Protein AF-A0AAV7L8Y5-F1 (afdb_monomer_lite)

Secondary structure (DSSP, 8-state):
-------------PPP---S-HHHHHHHHHHHHHHHHHHHHHHHHHHHHHHHHHHHHHHHHHHHHHHTSSS--HHHHHHHHHHHHHHHHHHHHHHHHHHHHHHHHHHS--TTTSHHHHHHHHHHHHHHHHHHHHHHHHHHHHHHHHHT--

Organism: Pleurodeles waltl (NCBI:txid8319)

InterPro domains:
  IPR019404 Mediator complex, subunit Med11 [PF10280] (40-141)
  IPR019404 Mediator complex, subunit Med11 [PTHR22890] (33-145)

Foldseek 3Di:
DYDDDDDDPPDPDDDPDDDPPVVLVVVLVVVVVVVVVVVVVLVVLVVVLVVLVVVLVVLVVVLVVQVPDPDHDPVSNVVSVVSNVVSVVVSVVSVVVSVVVCCCCVPPDPPCPPSVVSVVVVVVVVVVVVVVVVVVVVVVVVVVVVVPPD

Sequence (150 aa):
MPALYSSRRHQWGRPEYTSVSMHECLLVCSGVMATYNLANERLRVLEEIEKEIASILQSAGNVTLELSKEKPNERLMDRHASQFTSSVQKVESELSGQIRYLTQVATGQPHEGSSYSARKDCQMALNRVDYARVKLGELSRTCEQILEQP

pLDDT: mean 75.8, std 23.37, range [28.5, 98.12]

Radius of gyration: 33.22 Å; chains: 1; bounding box: 70×55×102 Å

Structure (mmCIF, N/CA/C/O backbone):
data_AF-A0AAV7L8Y5-F1
#
_entry.id   AF-A0AAV7L8Y5-F1
#
loop_
_atom_site.group_PDB
_atom_site.id
_atom_site.type_symbol
_atom_site.label_atom_id
_atom_site.label_alt_id
_atom_site.label_comp_id
_atom_site.label_asym_id
_atom_site.label_entity_id
_atom_site.label_seq_id
_atom_site.pdbx_PDB_ins_code
_atom_site.Cartn_x
_atom_site.Cartn_y
_atom_site.Cartn_z
_atom_site.occupancy
_atom_site.B_iso_or_equiv
_atom_site.auth_seq_id
_atom_site.auth_comp_id
_atom_site.auth_asym_id
_atom_site.auth_atom_id
_atom_site.pdbx_PDB_model_num
ATOM 1 N N . MET A 1 1 ? 46.980 44.213 -33.794 1.00 28.50 1 MET A N 1
ATOM 2 C CA . MET A 1 1 ? 46.250 44.601 -32.565 1.00 28.50 1 MET A CA 1
ATOM 3 C C . MET A 1 1 ? 45.054 45.452 -32.980 1.00 28.50 1 MET A C 1
ATOM 5 O O . MET A 1 1 ? 45.294 46.337 -33.788 1.00 28.50 1 MET A O 1
ATOM 9 N N . PRO A 1 2 ? 43.850 45.338 -32.393 1.00 45.34 2 PRO A N 1
ATOM 10 C CA . PRO A 1 2 ? 43.021 44.156 -32.100 1.00 45.34 2 PRO A CA 1
ATOM 11 C C . PRO A 1 2 ? 41.532 44.320 -32.559 1.00 45.34 2 PRO A C 1
ATOM 13 O O . PRO A 1 2 ? 41.130 45.404 -32.959 1.00 45.34 2 PRO A O 1
ATOM 16 N N . ALA A 1 3 ? 40.728 43.256 -32.358 1.00 36.41 3 ALA A N 1
ATOM 17 C CA . ALA A 1 3 ? 39.261 43.227 -32.125 1.00 36.41 3 ALA A CA 1
ATOM 18 C C . ALA A 1 3 ? 38.317 43.392 -33.360 1.00 36.41 3 ALA A C 1
ATOM 20 O O . ALA A 1 3 ? 38.674 44.038 -34.329 1.00 36.41 3 ALA A O 1
ATOM 21 N N . LEU A 1 4 ? 37.120 42.791 -33.475 1.00 36.31 4 LEU A N 1
ATOM 22 C CA . LEU A 1 4 ? 36.109 42.379 -32.494 1.00 36.31 4 LEU A CA 1
ATOM 23 C C . LEU A 1 4 ? 35.266 41.167 -32.953 1.00 36.31 4 LEU A C 1
ATOM 25 O O . LEU A 1 4 ? 35.066 40.892 -34.131 1.00 36.31 4 LEU A O 1
ATOM 29 N N . TYR A 1 5 ? 34.734 40.509 -31.931 1.00 29.42 5 TYR A N 1
ATOM 30 C CA . TYR A 1 5 ? 33.768 39.419 -31.861 1.00 29.42 5 TYR A CA 1
ATOM 31 C C . TYR A 1 5 ? 32.331 39.884 -32.191 1.00 29.42 5 TYR A C 1
ATOM 33 O O . TYR A 1 5 ? 31.932 40.951 -31.731 1.00 29.42 5 TYR A O 1
ATOM 41 N N . SER A 1 6 ? 31.536 39.053 -32.886 1.00 34.78 6 SER A N 1
ATOM 42 C CA . SER A 1 6 ? 30.148 38.665 -32.522 1.00 34.78 6 SER A CA 1
ATOM 43 C C . SER A 1 6 ? 29.174 38.495 -33.702 1.00 34.78 6 SER A C 1
ATOM 45 O O . SER A 1 6 ? 29.057 39.331 -34.591 1.00 34.78 6 SER A O 1
ATOM 47 N N . SER A 1 7 ? 28.369 37.435 -33.563 1.00 36.88 7 SER A N 1
ATOM 48 C CA . SER A 1 7 ? 27.021 37.231 -34.109 1.00 36.88 7 SER A CA 1
ATOM 49 C C . SER A 1 7 ? 26.878 36.797 -35.565 1.00 36.88 7 SER A C 1
ATOM 51 O O . SER A 1 7 ? 26.490 37.564 -36.441 1.00 36.88 7 SER A O 1
ATOM 53 N N . ARG A 1 8 ? 26.976 35.478 -35.778 1.00 33.38 8 ARG A N 1
ATOM 54 C CA . ARG A 1 8 ? 26.181 34.808 -36.812 1.00 33.38 8 ARG A CA 1
ATOM 55 C C . ARG A 1 8 ? 25.235 33.808 -36.150 1.00 33.38 8 ARG A C 1
ATOM 57 O O . ARG A 1 8 ? 25.602 32.702 -35.773 1.00 33.38 8 ARG A O 1
ATOM 64 N N . ARG A 1 9 ? 24.006 34.286 -35.960 1.00 33.06 9 ARG A N 1
ATOM 65 C CA . ARG A 1 9 ? 22.805 33.544 -35.576 1.00 33.06 9 ARG A CA 1
ATOM 66 C C . ARG A 1 9 ? 22.626 32.395 -36.577 1.00 33.06 9 ARG A C 1
ATOM 68 O O . ARG A 1 9 ? 22.113 32.618 -37.669 1.00 33.06 9 ARG A O 1
ATOM 75 N N . HIS A 1 10 ? 23.097 31.194 -36.243 1.00 32.56 10 HIS A N 1
ATOM 76 C CA . HIS A 1 10 ? 22.797 30.009 -37.038 1.00 32.56 10 HIS A CA 1
ATOM 77 C C . HIS A 1 10 ? 21.316 29.682 -36.864 1.00 32.56 10 HIS A C 1
ATOM 79 O O . HIS A 1 10 ? 20.837 29.305 -35.797 1.00 32.56 10 HIS A O 1
ATOM 85 N N . GLN A 1 11 ? 20.596 29.953 -37.942 1.00 31.59 11 GLN A N 1
ATOM 86 C CA . GLN A 1 11 ? 19.218 29.594 -38.189 1.00 31.59 11 GLN A CA 1
ATOM 87 C C . GLN A 1 11 ? 19.099 28.072 -38.050 1.00 31.59 11 GLN A C 1
ATOM 89 O O . GLN A 1 11 ? 19.630 27.320 -38.863 1.00 31.59 11 GLN A O 1
ATOM 94 N N . TRP A 1 12 ? 18.452 27.625 -36.975 1.00 29.11 12 TRP A N 1
ATOM 95 C CA . TRP A 1 12 ? 18.056 26.235 -36.787 1.00 29.11 12 TRP A CA 1
ATOM 96 C C . TRP A 1 12 ? 17.026 25.884 -37.863 1.00 29.11 12 TRP A C 1
ATOM 98 O O . TRP A 1 12 ? 15.830 26.133 -37.704 1.00 29.11 12 TRP A O 1
ATOM 108 N N . GLY A 1 13 ? 17.504 25.358 -38.990 1.00 29.61 13 GLY A N 1
ATOM 109 C CA . GLY A 1 13 ? 16.662 24.695 -39.974 1.00 29.61 13 GLY A CA 1
ATOM 110 C C . GLY A 1 13 ? 16.022 23.481 -39.314 1.00 29.61 13 GLY A C 1
ATOM 111 O O . GLY A 1 13 ? 16.716 22.549 -38.912 1.00 29.61 13 GLY A O 1
ATOM 112 N N . ARG A 1 14 ? 14.699 23.524 -39.146 1.00 33.69 14 ARG A N 1
ATOM 113 C CA . ARG A 1 14 ? 13.898 22.373 -38.723 1.00 33.69 14 ARG A CA 1
ATOM 114 C C . ARG A 1 14 ? 14.161 21.210 -39.691 1.00 33.69 14 ARG A C 1
ATOM 116 O O . ARG A 1 14 ? 13.997 21.425 -40.890 1.00 33.69 14 ARG A O 1
ATOM 123 N N . PRO A 1 15 ? 14.506 19.998 -39.229 1.00 36.72 15 PRO A N 1
ATOM 124 C CA . PRO A 1 15 ? 14.360 18.825 -40.067 1.00 36.72 15 PRO A CA 1
ATOM 125 C C . PRO A 1 15 ? 12.880 18.435 -40.080 1.00 36.72 15 PRO A C 1
ATOM 127 O O . PRO A 1 15 ? 12.272 18.225 -39.027 1.00 36.72 15 PRO A O 1
ATOM 130 N N . GLU A 1 16 ? 12.299 18.375 -41.275 1.00 34.41 16 GLU A N 1
ATOM 131 C CA . GLU A 1 16 ? 11.026 17.707 -41.525 1.00 34.41 16 GLU A CA 1
ATOM 132 C C . GLU A 1 16 ? 11.073 16.284 -40.960 1.00 34.41 16 GLU A C 1
ATOM 134 O O . GLU A 1 16 ? 11.913 15.460 -41.326 1.00 34.41 16 GLU A O 1
ATOM 139 N N . TYR A 1 17 ? 10.160 16.034 -40.023 1.00 40.78 17 TYR A N 1
ATOM 140 C CA . TYR A 1 17 ? 9.856 14.732 -39.454 1.00 40.78 17 TYR A CA 1
ATOM 141 C C . TYR A 1 17 ? 9.473 13.760 -40.573 1.00 40.78 17 TYR A C 1
ATOM 143 O O . TYR A 1 17 ? 8.364 13.814 -41.099 1.00 40.78 17 TYR A O 1
ATOM 151 N N . THR A 1 18 ? 10.356 12.822 -40.889 1.00 36.75 18 THR A N 1
ATOM 152 C CA . THR A 1 18 ? 9.981 11.588 -41.583 1.00 36.75 18 THR A CA 1
ATOM 153 C C . THR A 1 18 ? 10.037 10.445 -40.576 1.00 36.75 18 THR A C 1
ATOM 155 O O . THR A 1 18 ? 11.079 9.875 -40.279 1.00 36.75 18 THR A O 1
ATOM 158 N N . SER A 1 19 ? 8.871 10.224 -39.960 1.00 40.44 19 SER A N 1
ATOM 159 C CA . SER A 1 19 ? 8.381 8.973 -39.368 1.00 40.44 19 SER A CA 1
ATOM 160 C C . SER A 1 19 ? 9.428 7.991 -38.816 1.00 40.44 19 SER A C 1
ATOM 162 O O . SER A 1 19 ? 9.598 6.893 -39.346 1.00 40.44 19 SER A O 1
ATOM 164 N N . VAL A 1 20 ? 10.018 8.298 -37.658 1.00 42.94 20 VAL A N 1
ATOM 165 C CA . VAL A 1 20 ? 10.179 7.223 -36.665 1.00 42.94 20 VAL A CA 1
ATOM 166 C C . VAL A 1 20 ? 8.750 6.849 -36.289 1.00 42.94 20 VAL A C 1
ATOM 168 O O . VAL A 1 20 ? 7.999 7.720 -35.847 1.00 42.94 20 VAL A O 1
ATOM 171 N N . SER A 1 21 ? 8.331 5.626 -36.616 1.00 43.44 21 SER A N 1
ATOM 172 C CA . SER A 1 21 ? 6.942 5.176 -36.510 1.00 43.44 21 SER A CA 1
ATOM 173 C C . SER A 1 21 ? 6.331 5.650 -35.188 1.00 43.44 21 SER A C 1
ATOM 175 O O . SER A 1 21 ? 6.766 5.232 -34.114 1.00 43.44 21 SER A O 1
ATOM 177 N N . MET A 1 22 ? 5.321 6.531 -35.253 1.00 44.41 22 MET A N 1
ATOM 178 C CA . MET A 1 22 ? 4.546 6.995 -34.087 1.00 44.41 22 MET A CA 1
ATOM 179 C C . MET A 1 22 ? 4.111 5.819 -33.197 1.00 44.41 22 MET A C 1
ATOM 181 O O . MET A 1 22 ? 3.959 5.978 -31.990 1.00 44.41 22 MET A O 1
ATOM 185 N N . HIS A 1 23 ? 3.979 4.630 -33.790 1.00 41.81 23 HIS A N 1
ATOM 186 C CA . HIS A 1 23 ? 3.635 3.376 -33.142 1.00 41.81 23 HIS A CA 1
ATOM 187 C C . HIS A 1 23 ? 4.676 2.883 -32.116 1.00 41.81 23 HIS A C 1
ATOM 189 O O . HIS A 1 23 ? 4.292 2.404 -31.054 1.00 41.81 23 HIS A O 1
ATOM 195 N N . GLU A 1 24 ? 5.982 3.035 -32.367 1.00 42.50 24 GLU A N 1
ATOM 196 C CA . GLU A 1 24 ? 7.028 2.635 -31.404 1.00 42.50 24 GLU A CA 1
ATOM 197 C C . GLU A 1 24 ? 7.151 3.634 -30.246 1.00 42.50 24 GLU A C 1
ATOM 199 O O . GLU A 1 24 ? 7.341 3.237 -29.096 1.00 42.50 24 GLU A O 1
ATOM 204 N N . CYS A 1 25 ? 6.957 4.929 -30.517 1.00 41.28 25 CYS A N 1
ATOM 205 C CA . CYS A 1 25 ? 6.915 5.955 -29.474 1.00 41.28 25 CYS A CA 1
ATOM 206 C C . CYS A 1 25 ? 5.674 5.788 -28.575 1.00 41.28 25 CYS A C 1
ATOM 208 O O . CYS A 1 25 ? 5.780 5.838 -27.348 1.00 41.28 25 CYS A O 1
ATOM 210 N N . LEU A 1 26 ? 4.516 5.471 -29.169 1.00 45.31 26 LEU A N 1
ATOM 211 C CA . LEU A 1 26 ? 3.292 5.114 -28.445 1.00 45.31 26 LEU A CA 1
ATOM 212 C C . LEU A 1 26 ? 3.470 3.865 -27.573 1.00 45.31 26 LEU A C 1
ATOM 214 O O . LEU A 1 26 ? 2.940 3.834 -26.464 1.00 45.31 26 LEU A O 1
ATOM 218 N N . LEU A 1 27 ? 4.228 2.859 -28.020 1.00 47.41 27 LEU A N 1
ATOM 219 C CA . LEU A 1 27 ? 4.448 1.625 -27.258 1.00 47.41 27 LEU A CA 1
ATOM 220 C C . LEU A 1 27 ? 5.310 1.863 -26.004 1.00 47.41 27 LEU A C 1
ATOM 222 O O . LEU A 1 27 ? 4.989 1.360 -24.927 1.00 47.41 27 LEU A O 1
ATOM 226 N N . VAL A 1 28 ? 6.350 2.700 -26.108 1.00 50.62 28 VAL A N 1
ATOM 227 C CA . VAL A 1 28 ? 7.190 3.102 -24.963 1.00 50.62 28 VAL A CA 1
ATOM 228 C C . VAL A 1 28 ? 6.415 3.994 -23.987 1.00 50.62 28 VAL A C 1
ATOM 230 O O . VAL A 1 28 ? 6.469 3.770 -22.776 1.00 50.62 28 VAL A O 1
ATOM 233 N N . CYS A 1 29 ? 5.632 4.957 -24.487 1.00 45.31 29 CYS A N 1
ATOM 234 C CA . CYS A 1 29 ? 4.739 5.761 -23.648 1.00 45.31 29 CYS A CA 1
ATOM 235 C C . CYS A 1 29 ? 3.669 4.897 -22.962 1.00 45.31 29 CYS A C 1
ATOM 237 O O . CYS A 1 29 ? 3.380 5.114 -21.788 1.00 45.31 29 CYS A O 1
ATOM 239 N N . SER A 1 30 ? 3.134 3.880 -23.645 1.00 51.34 30 SER A N 1
ATOM 240 C CA . SER A 1 30 ? 2.153 2.950 -23.071 1.00 51.34 30 SER A CA 1
ATOM 241 C C . SER A 1 30 ? 2.742 2.124 -21.926 1.00 51.34 30 SER A C 1
ATOM 243 O O . SER A 1 30 ? 2.079 1.944 -20.907 1.00 51.34 30 SER A O 1
ATOM 245 N N . GLY A 1 31 ? 3.999 1.680 -22.042 1.00 53.62 31 GLY A N 1
ATOM 246 C CA . GLY A 1 31 ? 4.700 0.963 -20.971 1.00 53.62 31 GLY A CA 1
ATOM 247 C C . GLY A 1 31 ? 4.931 1.822 -19.724 1.00 53.62 31 GLY A C 1
ATOM 248 O O . GLY A 1 31 ? 4.637 1.389 -18.611 1.00 53.62 31 GLY A O 1
ATOM 249 N N . VAL A 1 32 ? 5.376 3.070 -19.901 1.00 53.97 32 VAL A N 1
ATOM 250 C CA . VAL A 1 32 ? 5.568 4.018 -18.786 1.00 53.97 32 VAL A CA 1
ATOM 251 C C . VAL A 1 32 ? 4.230 4.360 -18.121 1.00 53.97 32 VAL A C 1
ATOM 253 O O . VAL A 1 32 ? 4.115 4.295 -16.896 1.00 53.97 32 VAL A O 1
ATOM 256 N N . MET A 1 33 ? 3.190 4.633 -18.912 1.00 55.06 33 MET A N 1
ATOM 257 C CA . MET A 1 33 ? 1.841 4.894 -18.398 1.00 55.06 33 MET A CA 1
ATOM 258 C C . MET A 1 33 ? 1.272 3.688 -17.637 1.00 55.06 33 MET A C 1
ATOM 260 O O . MET A 1 33 ? 0.676 3.864 -16.578 1.00 55.06 33 MET A O 1
ATOM 264 N N . ALA A 1 34 ? 1.504 2.460 -18.111 1.00 58.06 34 ALA A N 1
ATOM 265 C CA . ALA A 1 34 ? 1.082 1.244 -17.416 1.00 58.06 34 ALA A CA 1
ATOM 266 C C . ALA A 1 34 ? 1.774 1.078 -16.052 1.00 58.06 34 ALA A C 1
ATOM 268 O O . ALA A 1 34 ? 1.113 0.751 -15.066 1.00 58.06 34 ALA A O 1
ATOM 269 N N . THR A 1 35 ? 3.079 1.364 -15.961 1.00 63.47 35 THR A N 1
ATOM 270 C CA . THR A 1 35 ? 3.801 1.318 -14.676 1.00 63.47 35 THR A CA 1
ATOM 271 C C . THR A 1 35 ? 3.345 2.399 -13.697 1.00 63.47 35 THR A C 1
ATOM 273 O O . THR A 1 35 ? 3.218 2.125 -12.504 1.00 63.47 35 THR A O 1
ATOM 276 N N . TYR A 1 36 ? 3.031 3.600 -14.191 1.00 63.22 36 TYR A N 1
ATOM 277 C CA . TYR A 1 36 ? 2.508 4.693 -13.372 1.00 63.22 36 TYR A CA 1
ATOM 278 C C . TYR A 1 36 ? 1.105 4.378 -12.836 1.00 63.22 36 TYR A C 1
ATOM 280 O O . TYR A 1 36 ? 0.835 4.553 -11.650 1.00 63.22 36 TYR A O 1
ATOM 288 N N . ASN A 1 37 ? 0.238 3.823 -13.686 1.00 71.12 37 ASN A N 1
ATOM 289 C CA . ASN A 1 37 ? -1.092 3.372 -13.280 1.00 71.12 37 ASN A CA 1
ATOM 290 C C . ASN A 1 37 ? -1.023 2.262 -12.222 1.00 71.12 37 ASN A C 1
ATOM 292 O O . ASN A 1 37 ? -1.781 2.297 -11.256 1.00 71.12 37 ASN A O 1
ATOM 296 N N . LEU A 1 38 ? -0.082 1.320 -12.351 1.00 78.12 38 LEU A N 1
ATOM 297 C CA . LEU A 1 38 ? 0.134 0.288 -11.336 1.00 78.12 38 LEU A CA 1
ATOM 298 C C . LEU A 1 38 ? 0.607 0.887 -10.003 1.00 78.12 38 LEU A C 1
ATOM 300 O O . LEU A 1 38 ? 0.108 0.492 -8.956 1.00 78.12 38 LEU A O 1
ATOM 304 N N . ALA A 1 39 ? 1.539 1.842 -10.022 1.00 77.88 39 ALA A N 1
ATOM 305 C CA . ALA A 1 39 ? 2.008 2.509 -8.807 1.00 77.88 39 ALA A CA 1
ATOM 306 C C . ALA A 1 39 ? 0.886 3.291 -8.101 1.00 77.88 39 ALA A C 1
ATOM 308 O O . ALA A 1 39 ? 0.744 3.184 -6.885 1.00 77.88 39 ALA A O 1
ATOM 309 N N . ASN A 1 40 ? 0.052 4.010 -8.855 1.00 82.75 40 ASN A N 1
ATOM 310 C CA . ASN A 1 40 ? -1.099 4.726 -8.302 1.00 82.75 40 ASN A CA 1
ATOM 311 C C . ASN A 1 40 ? -2.133 3.779 -7.691 1.00 82.75 40 ASN A C 1
ATOM 313 O O . ASN A 1 40 ? -2.654 4.060 -6.616 1.00 82.75 40 ASN A O 1
ATOM 317 N N . GLU A 1 41 ? -2.397 2.637 -8.327 1.00 87.75 41 GLU A N 1
ATOM 318 C CA . GLU A 1 41 ? -3.291 1.632 -7.752 1.00 87.75 41 GLU A CA 1
ATOM 319 C C . GLU A 1 41 ? -2.718 1.061 -6.447 1.00 87.75 41 GLU A C 1
ATOM 321 O O . GLU A 1 41 ? -3.439 0.878 -5.469 1.00 87.75 41 GLU A O 1
ATOM 326 N 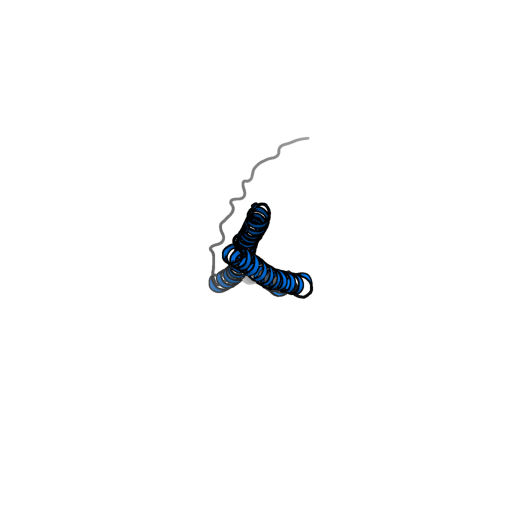N . ARG A 1 42 ? -1.397 0.848 -6.380 1.00 89.62 42 ARG A N 1
ATOM 327 C CA . ARG A 1 42 ? -0.728 0.415 -5.142 1.00 89.62 42 ARG A CA 1
ATOM 328 C C . ARG A 1 42 ? -0.847 1.455 -4.029 1.00 89.62 42 ARG A C 1
ATOM 330 O O . ARG A 1 42 ? -1.150 1.072 -2.904 1.00 89.62 42 ARG A O 1
ATOM 337 N N . LEU A 1 43 ? -0.656 2.739 -4.339 1.00 91.31 43 LEU A N 1
ATOM 338 C CA . LEU A 1 43 ? -0.850 3.834 -3.381 1.00 91.31 43 LEU A CA 1
ATOM 339 C C . LEU A 1 43 ? -2.294 3.891 -2.881 1.00 91.31 43 LEU A C 1
ATOM 341 O O . LEU A 1 43 ? -2.517 3.944 -1.677 1.00 91.31 43 LEU A O 1
ATOM 345 N N . ARG A 1 44 ? -3.269 3.772 -3.786 1.00 93.06 44 ARG A N 1
ATOM 346 C CA . ARG A 1 44 ? -4.689 3.743 -3.427 1.00 93.06 44 ARG A CA 1
ATOM 347 C C . ARG A 1 44 ? -5.020 2.601 -2.467 1.00 93.06 44 ARG A C 1
ATOM 349 O O . ARG A 1 44 ? -5.751 2.806 -1.506 1.00 93.06 44 ARG A O 1
ATOM 356 N N . VAL A 1 45 ? -4.475 1.404 -2.693 1.00 94.06 45 VAL A N 1
ATOM 357 C CA . VAL A 1 45 ? -4.681 0.281 -1.764 1.00 94.06 45 VAL A CA 1
ATOM 358 C C . VAL A 1 45 ? -4.081 0.580 -0.386 1.00 94.06 45 VAL A C 1
ATOM 360 O O . VAL A 1 45 ? -4.695 0.243 0.619 1.00 94.06 45 VAL A O 1
ATOM 363 N N . LEU A 1 46 ? -2.917 1.233 -0.313 1.00 95.75 46 LEU A N 1
ATOM 364 C CA . LEU A 1 46 ? -2.327 1.631 0.970 1.00 95.75 46 LEU A CA 1
ATOM 365 C C . LEU A 1 46 ? -3.187 2.670 1.709 1.00 95.75 46 LEU A C 1
ATOM 367 O O . LEU A 1 46 ? -3.345 2.554 2.921 1.00 95.75 46 LEU A O 1
ATOM 371 N N . GLU A 1 47 ? -3.792 3.624 0.997 1.00 96.38 47 GLU A N 1
ATOM 372 C CA . GLU A 1 47 ? -4.746 4.576 1.587 1.00 96.38 47 GLU A CA 1
ATOM 373 C C . GLU A 1 47 ? -5.992 3.872 2.150 1.00 96.38 47 GLU A C 1
ATOM 375 O O . GLU A 1 47 ? -6.486 4.227 3.220 1.00 96.38 47 GLU A O 1
ATOM 380 N N . GLU A 1 48 ? -6.512 2.854 1.458 1.00 95.94 48 GLU A N 1
ATOM 381 C CA . GLU A 1 48 ? -7.636 2.060 1.969 1.00 95.94 48 GLU A CA 1
ATOM 382 C C . GLU A 1 48 ? -7.240 1.230 3.201 1.00 95.94 48 GLU A C 1
ATOM 384 O O . GLU A 1 48 ? -8.002 1.175 4.169 1.00 95.94 48 GLU A O 1
ATOM 389 N N . ILE A 1 49 ? -6.029 0.659 3.223 1.00 97.44 49 ILE A N 1
ATOM 390 C CA . ILE A 1 49 ? -5.484 -0.013 4.413 1.00 97.44 49 ILE A CA 1
ATOM 391 C C . ILE A 1 49 ? -5.401 0.969 5.592 1.00 97.44 49 ILE A C 1
ATOM 393 O O . ILE A 1 49 ? -5.788 0.620 6.707 1.00 97.44 49 ILE A O 1
ATOM 397 N N . GLU A 1 50 ? -4.946 2.203 5.370 1.00 97.44 50 GLU A N 1
ATOM 398 C CA . GLU A 1 50 ? -4.864 3.232 6.415 1.00 97.44 50 GLU A CA 1
ATOM 399 C C . GLU A 1 50 ? -6.246 3.579 6.997 1.00 97.44 50 GLU A C 1
ATOM 401 O O . GLU A 1 50 ? -6.416 3.657 8.219 1.00 97.44 50 GLU A O 1
ATOM 406 N N . LYS A 1 51 ? -7.271 3.700 6.145 1.00 96.88 51 LYS A N 1
ATOM 407 C CA . LYS A 1 51 ? -8.664 3.900 6.589 1.00 96.88 51 LYS A CA 1
ATOM 408 C C . LYS A 1 51 ? -9.193 2.715 7.400 1.00 96.88 51 LYS A C 1
ATOM 410 O O . LYS A 1 51 ? -9.915 2.903 8.385 1.00 96.88 51 LYS A O 1
ATOM 415 N N . GLU A 1 52 ? -8.844 1.492 7.014 1.00 96.56 52 GLU A N 1
ATOM 416 C CA . GLU A 1 52 ? -9.229 0.290 7.755 1.00 96.56 52 GLU A CA 1
ATOM 417 C C . GLU A 1 52 ? -8.532 0.245 9.128 1.00 96.56 52 GLU A C 1
ATOM 419 O O . GLU A 1 52 ? -9.175 -0.076 10.127 1.00 96.56 52 GLU A O 1
ATOM 424 N N . ILE A 1 53 ? -7.268 0.679 9.230 1.00 97.50 53 ILE A N 1
ATOM 425 C CA . ILE A 1 53 ? -6.558 0.826 10.515 1.00 97.50 53 ILE A CA 1
ATOM 426 C C . ILE A 1 53 ? -7.273 1.823 11.435 1.00 97.50 53 ILE A C 1
ATOM 428 O O . ILE A 1 53 ? -7.474 1.532 12.617 1.00 97.50 53 ILE A O 1
ATOM 432 N N . ALA A 1 54 ? -7.726 2.966 10.915 1.00 97.19 54 ALA A N 1
ATOM 433 C CA . ALA A 1 54 ? -8.535 3.898 11.702 1.00 97.19 54 ALA A CA 1
ATOM 434 C C . ALA A 1 54 ? -9.829 3.236 12.227 1.00 97.19 54 ALA A C 1
ATOM 436 O O . ALA A 1 54 ? -10.218 3.437 13.380 1.00 97.19 54 ALA A O 1
ATOM 437 N N . SER A 1 55 ? -10.457 2.378 11.418 1.00 95.19 55 SER A N 1
ATOM 438 C CA . SER A 1 55 ? -11.661 1.625 11.803 1.00 95.19 55 SER A CA 1
ATOM 439 C C . SER A 1 55 ? -11.386 0.544 12.861 1.00 95.19 55 SER A C 1
ATOM 441 O O . SER A 1 55 ? -12.216 0.321 13.751 1.00 95.19 55 SER A O 1
ATOM 443 N N . ILE A 1 56 ? -10.210 -0.092 12.820 1.00 98.06 56 ILE A N 1
ATOM 444 C CA . ILE A 1 56 ? -9.726 -1.010 13.865 1.00 98.06 56 ILE A CA 1
ATOM 445 C C . ILE A 1 56 ? -9.604 -0.266 15.195 1.00 98.06 56 ILE A C 1
ATOM 447 O O . ILE A 1 56 ? -10.143 -0.724 16.205 1.00 98.06 56 ILE A O 1
ATOM 451 N N . LEU A 1 57 ? -8.948 0.900 15.196 1.00 97.75 57 LEU A N 1
ATOM 452 C CA . LEU A 1 57 ? -8.783 1.718 16.402 1.00 97.75 57 LEU A CA 1
ATOM 453 C C . LEU A 1 57 ? -10.134 2.148 16.979 1.00 97.75 57 LEU A C 1
ATOM 455 O O . LEU A 1 57 ? -10.339 2.060 18.190 1.00 97.75 57 LEU A O 1
ATOM 459 N N . GLN A 1 58 ? -11.084 2.537 16.125 1.00 96.56 58 GLN A N 1
ATOM 460 C CA . GLN A 1 58 ? -12.438 2.870 16.565 1.00 96.56 58 GLN A CA 1
ATOM 461 C C . GLN A 1 58 ? -13.144 1.666 17.206 1.00 96.56 58 GLN A C 1
ATOM 463 O O . GLN A 1 58 ? -13.771 1.803 18.256 1.00 96.56 58 GLN A O 1
ATOM 468 N N . SER A 1 59 ? -13.032 0.481 16.602 1.00 95.69 59 SER A N 1
ATOM 469 C CA . SER A 1 59 ? -13.641 -0.746 17.132 1.00 95.69 59 SER A CA 1
ATOM 470 C C . SER A 1 59 ? -13.039 -1.128 18.490 1.00 95.69 59 SER A C 1
ATOM 472 O O . SER A 1 59 ? -13.782 -1.424 19.423 1.00 95.69 59 SER A O 1
ATOM 474 N N . ALA A 1 60 ? -11.715 -1.027 18.644 1.00 97.69 60 ALA A N 1
ATOM 475 C CA . ALA A 1 60 ? -11.023 -1.243 19.917 1.00 97.69 60 ALA A CA 1
ATOM 476 C C . ALA A 1 60 ? -11.425 -0.219 20.993 1.00 97.69 60 ALA A C 1
ATOM 478 O O . ALA A 1 60 ? -11.649 -0.576 22.155 1.00 97.69 60 ALA A O 1
ATOM 479 N N . GLY A 1 61 ? -11.564 1.052 20.601 1.00 97.19 61 GLY A N 1
ATOM 480 C CA . GLY A 1 61 ? -12.064 2.116 21.468 1.00 97.19 61 GLY A CA 1
ATOM 481 C C . GLY A 1 61 ? -13.477 1.822 21.969 1.00 97.19 61 GLY A C 1
ATOM 482 O O . GLY A 1 61 ? -13.743 1.952 23.161 1.00 97.19 61 GLY A O 1
ATOM 483 N N . ASN A 1 62 ? -14.358 1.333 21.092 1.00 96.00 62 ASN A N 1
ATOM 484 C CA . ASN A 1 62 ? -15.720 0.949 21.461 1.00 96.00 62 ASN A CA 1
ATOM 485 C C . ASN A 1 62 ? -15.751 -0.252 22.419 1.00 96.00 62 ASN A C 1
ATOM 487 O O . ASN A 1 62 ? -16.530 -0.234 23.367 1.00 96.00 62 ASN A O 1
ATOM 491 N N . VAL A 1 63 ? -14.891 -1.263 22.227 1.00 96.81 63 VAL A N 1
ATOM 492 C CA . VAL A 1 63 ? -14.752 -2.380 23.186 1.00 96.81 63 VAL A CA 1
ATOM 493 C C . VAL A 1 63 ? -14.324 -1.855 24.558 1.00 96.81 63 VAL A C 1
ATOM 495 O O . VAL A 1 63 ? -14.943 -2.182 25.566 1.00 96.81 63 VAL A O 1
ATOM 498 N N . THR A 1 64 ? -13.304 -0.995 24.597 1.00 96.88 64 THR A N 1
ATOM 499 C CA . THR A 1 64 ? -12.798 -0.400 25.846 1.00 96.88 64 THR A CA 1
ATOM 500 C C . THR A 1 64 ? -13.865 0.442 26.549 1.00 96.88 64 THR A C 1
ATOM 502 O O . THR A 1 64 ? -14.011 0.370 27.768 1.00 96.88 64 THR A O 1
ATOM 505 N N . LEU A 1 65 ? -14.637 1.220 25.786 1.00 96.06 65 LEU A N 1
ATOM 506 C CA . LEU A 1 65 ? -15.729 2.037 26.308 1.00 96.06 65 LEU A CA 1
ATOM 507 C C . LEU A 1 65 ? -16.894 1.187 26.829 1.00 96.06 65 LEU A C 1
ATOM 509 O O . LEU A 1 65 ? -17.555 1.572 27.786 1.00 96.06 65 LEU A O 1
ATOM 513 N N . GLU A 1 66 ? -17.172 0.041 26.211 1.00 95.38 66 GLU A N 1
ATOM 514 C CA . GLU A 1 66 ? -18.203 -0.873 26.702 1.00 95.38 66 GLU A CA 1
ATOM 515 C C . GLU A 1 66 ? -17.775 -1.533 28.018 1.00 95.38 66 GLU A C 1
ATOM 517 O O . GLU A 1 66 ? -18.570 -1.612 28.953 1.00 95.38 66 GLU A O 1
ATOM 522 N N . LEU A 1 67 ? -16.502 -1.931 28.116 1.00 95.12 67 LEU A N 1
ATOM 523 C CA . LEU A 1 67 ? -15.906 -2.515 29.320 1.00 95.12 67 LEU A CA 1
ATOM 524 C C . LEU A 1 67 ? -15.843 -1.544 30.507 1.00 95.12 67 LEU A C 1
ATOM 526 O O . LEU A 1 67 ? -15.796 -1.993 31.649 1.00 95.12 67 LEU A O 1
ATOM 530 N N . SER A 1 68 ? -15.835 -0.230 30.265 1.00 96.12 68 SER A N 1
ATOM 531 C CA . SER A 1 68 ? -15.782 0.773 31.337 1.00 96.12 68 SER A CA 1
ATOM 532 C C . SER A 1 68 ? -17.137 1.052 31.997 1.00 96.12 68 SER A C 1
ATOM 534 O O . SER A 1 68 ? -17.197 1.769 32.998 1.00 96.12 68 SER A O 1
ATOM 536 N N . LYS A 1 69 ? -18.234 0.500 31.465 1.00 96.44 69 LYS A N 1
ATOM 537 C CA . LYS A 1 69 ? -19.579 0.663 32.028 1.00 96.44 69 LYS A CA 1
ATOM 538 C C . LYS A 1 69 ? -19.775 -0.232 33.249 1.00 96.44 69 LYS A C 1
ATOM 540 O O . LYS A 1 69 ? -19.313 -1.365 33.278 1.00 96.44 69 LYS A O 1
ATOM 545 N N . GLU A 1 70 ? -20.584 0.226 34.207 1.00 93.81 70 GLU A N 1
ATOM 546 C CA . GLU A 1 70 ? -20.975 -0.584 35.377 1.00 93.81 70 GLU A CA 1
ATOM 547 C C . GLU A 1 70 ? -21.697 -1.888 34.995 1.00 93.81 70 GLU A C 1
ATOM 549 O O . GLU A 1 70 ? -21.610 -2.885 35.709 1.00 93.81 70 GLU A O 1
ATOM 554 N N . LYS A 1 71 ? -22.425 -1.879 33.869 1.00 95.00 71 LYS A N 1
ATOM 555 C CA . LYS A 1 71 ? -23.091 -3.051 33.284 1.00 95.00 71 LYS A CA 1
ATOM 556 C C . LYS A 1 71 ? -22.816 -3.116 31.777 1.00 95.00 71 LYS A C 1
ATOM 558 O O . LYS A 1 71 ? -23.584 -2.529 31.010 1.00 95.00 71 LYS A O 1
ATOM 563 N N . PRO A 1 72 ? -21.738 -3.793 31.351 1.00 91.44 72 PRO A N 1
ATOM 564 C CA . PRO A 1 72 ? -21.404 -3.946 29.938 1.00 91.44 72 PRO A CA 1
ATOM 565 C C . PRO A 1 72 ? -22.489 -4.703 29.164 1.00 91.44 72 PRO A C 1
ATOM 567 O O . PRO A 1 72 ? -23.066 -5.674 29.659 1.00 91.44 72 PRO A O 1
ATOM 570 N N . ASN A 1 73 ? -22.754 -4.289 27.926 1.00 95.62 73 ASN A N 1
ATOM 571 C CA . ASN A 1 73 ? -23.586 -5.050 27.001 1.00 95.62 73 ASN A CA 1
ATOM 572 C C . ASN A 1 73 ? -22.730 -6.078 26.250 1.00 95.62 73 ASN A C 1
ATOM 574 O O . ASN A 1 73 ? -22.106 -5.753 25.238 1.00 95.62 73 ASN A O 1
ATOM 578 N N . GLU A 1 74 ? -22.743 -7.326 26.723 1.00 94.38 74 GLU A N 1
ATOM 579 C CA . GLU A 1 74 ? -21.941 -8.423 26.160 1.00 94.38 74 GLU A CA 1
ATOM 580 C C . GLU A 1 74 ? -22.139 -8.597 24.649 1.00 94.38 74 GLU A C 1
ATOM 582 O O . GLU A 1 74 ? -21.168 -8.684 23.907 1.00 94.38 74 GLU A O 1
ATOM 587 N N . ARG A 1 75 ? -23.382 -8.535 24.149 1.00 95.31 75 ARG A N 1
ATOM 588 C CA . ARG A 1 75 ? -23.656 -8.687 22.707 1.00 95.31 75 ARG A CA 1
ATOM 589 C C . ARG A 1 75 ? -23.039 -7.573 21.864 1.00 95.31 75 ARG A C 1
ATOM 591 O O . ARG A 1 75 ? -22.622 -7.812 20.732 1.00 95.31 75 ARG A O 1
ATOM 598 N N . LEU A 1 76 ? -23.044 -6.343 22.377 1.00 93.69 76 LEU A N 1
ATOM 599 C CA . LEU A 1 76 ? -22.465 -5.199 21.676 1.00 93.69 76 LEU A CA 1
ATOM 600 C C . LEU A 1 76 ? -20.934 -5.254 21.718 1.00 93.69 76 LEU A C 1
ATOM 602 O O . LEU A 1 76 ? -20.284 -5.017 20.700 1.00 93.69 76 LEU A O 1
ATOM 606 N N . MET A 1 77 ? -20.378 -5.625 22.870 1.00 95.00 77 MET A N 1
ATOM 607 C CA . MET A 1 77 ? -18.949 -5.861 23.054 1.00 95.00 77 MET A CA 1
ATOM 608 C C . MET A 1 77 ? -18.438 -6.946 22.099 1.00 95.00 77 MET A C 1
ATOM 610 O O . MET A 1 77 ? -17.496 -6.688 21.352 1.00 95.00 77 MET A O 1
ATOM 614 N N . ASP A 1 78 ? -19.098 -8.106 22.047 1.00 95.69 78 ASP A N 1
ATOM 615 C CA . ASP A 1 78 ? -18.736 -9.219 21.162 1.00 95.69 78 ASP A CA 1
ATOM 616 C C . ASP A 1 78 ? -18.765 -8.807 19.691 1.00 95.69 78 ASP A C 1
ATOM 618 O O . ASP A 1 78 ? -17.884 -9.171 18.911 1.00 95.69 78 ASP A O 1
ATOM 622 N N . ARG A 1 79 ? -19.747 -7.985 19.303 1.00 96.50 79 ARG A N 1
ATOM 623 C CA . ARG A 1 79 ? -19.816 -7.432 17.949 1.00 96.50 79 ARG A CA 1
ATOM 624 C C . ARG A 1 79 ? -18.608 -6.546 17.639 1.00 96.50 79 ARG A C 1
ATOM 626 O O . ARG A 1 79 ? -18.014 -6.701 16.573 1.00 96.50 79 ARG A O 1
ATOM 633 N N . HIS A 1 80 ? -18.242 -5.626 18.534 1.00 96.31 80 HIS A N 1
ATOM 634 C CA . HIS A 1 80 ? -17.082 -4.751 18.331 1.00 96.31 80 HIS A CA 1
ATOM 635 C C . HIS A 1 80 ? -15.758 -5.524 18.354 1.00 96.31 80 HIS A C 1
ATOM 637 O O . HIS A 1 80 ? -14.881 -5.238 17.542 1.00 96.31 80 HIS A O 1
ATOM 643 N N . ALA A 1 81 ? -15.634 -6.536 19.214 1.00 96.31 81 ALA A N 1
ATOM 644 C CA . ALA A 1 81 ? -14.471 -7.416 19.266 1.00 96.31 81 ALA A CA 1
ATOM 645 C C . ALA A 1 81 ? -14.340 -8.257 17.985 1.00 96.31 81 ALA A C 1
ATOM 647 O O . ALA A 1 81 ? -13.265 -8.320 17.394 1.00 96.31 81 ALA A O 1
ATOM 648 N N . SER A 1 82 ? -15.441 -8.829 17.491 1.00 97.25 82 SER A N 1
ATOM 649 C CA . SER A 1 82 ? -15.463 -9.581 16.231 1.00 97.25 82 SER A CA 1
ATOM 650 C C . SER A 1 82 ? -15.108 -8.702 15.026 1.00 97.25 82 SER A C 1
ATOM 652 O O . SER A 1 82 ? -14.319 -9.115 14.170 1.00 97.25 82 SER A O 1
ATOM 654 N N . GLN A 1 83 ? -15.633 -7.472 14.979 1.00 96.25 83 GLN A N 1
ATOM 655 C CA . GLN A 1 83 ? -15.281 -6.491 13.953 1.00 96.25 83 GLN A CA 1
ATOM 656 C C . GLN A 1 83 ? -13.794 -6.121 14.018 1.00 96.25 83 GLN A C 1
ATOM 658 O O . GLN A 1 83 ? -13.122 -6.141 12.990 1.00 96.25 83 GLN A O 1
ATOM 663 N N . PHE A 1 84 ? -13.267 -5.858 15.217 1.00 97.75 84 PHE A N 1
ATOM 664 C CA . PHE A 1 84 ? -11.847 -5.588 15.435 1.00 97.75 84 PHE A CA 1
ATOM 665 C C . PHE A 1 84 ? -10.970 -6.725 14.897 1.00 97.75 84 PHE A C 1
ATOM 667 O O . PHE A 1 84 ? -10.094 -6.480 14.070 1.00 97.75 84 PHE A O 1
ATOM 674 N N . THR A 1 85 ? -11.234 -7.972 15.300 1.00 97.44 85 THR A N 1
ATOM 675 C CA . THR A 1 85 ? -10.448 -9.134 14.856 1.00 97.44 85 THR A CA 1
ATOM 676 C C . THR A 1 85 ? -10.504 -9.314 13.341 1.00 97.44 85 THR A C 1
ATOM 678 O O . THR A 1 85 ? -9.470 -9.540 12.715 1.00 97.44 85 THR A O 1
ATOM 681 N N . SER A 1 86 ? -11.688 -9.169 12.740 1.00 97.19 86 SER A N 1
ATOM 682 C CA . SER A 1 86 ? -11.868 -9.332 11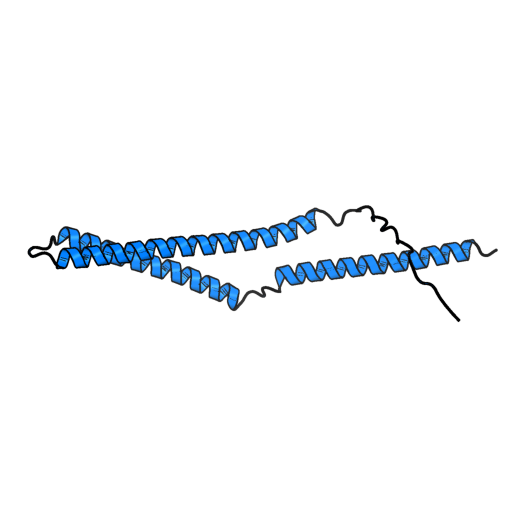.293 1.00 97.19 86 SER A CA 1
ATOM 683 C C . SER A 1 86 ? -11.119 -8.258 10.499 1.00 97.19 86 SER A C 1
ATOM 685 O O . SER A 1 86 ? -10.428 -8.575 9.530 1.00 97.19 86 SER A O 1
ATOM 687 N N . SER A 1 87 ? -11.201 -6.991 10.921 1.00 96.19 87 SER A N 1
ATOM 688 C CA . SER A 1 87 ? -10.475 -5.899 10.264 1.00 96.19 87 SER A CA 1
ATOM 689 C C . SER A 1 87 ? -8.958 -6.042 10.433 1.00 96.19 87 SER A C 1
ATOM 691 O O . SER A 1 87 ? -8.229 -5.813 9.471 1.00 96.19 87 SER A O 1
ATOM 693 N N . VAL A 1 88 ? -8.464 -6.495 11.596 1.00 98.12 88 VAL A N 1
ATOM 694 C CA . VAL A 1 88 ? -7.027 -6.780 11.802 1.00 98.12 88 VAL A CA 1
ATOM 695 C C . VAL A 1 88 ? -6.531 -7.851 10.833 1.00 98.12 88 VAL A C 1
ATOM 697 O O . VAL A 1 88 ? -5.528 -7.639 10.156 1.00 98.12 88 VAL A O 1
ATOM 700 N N . GLN A 1 89 ? -7.257 -8.965 10.706 1.00 97.56 89 GLN A N 1
ATOM 701 C CA . GLN A 1 89 ? -6.899 -10.044 9.776 1.00 97.56 89 GLN A CA 1
ATOM 702 C C . GLN A 1 89 ? -6.889 -9.570 8.318 1.00 97.56 89 GLN A C 1
ATOM 704 O O . GLN A 1 89 ? -5.999 -9.931 7.544 1.00 97.56 89 GLN A O 1
ATOM 709 N N . LYS A 1 90 ? -7.863 -8.735 7.937 1.00 96.25 90 LYS A N 1
ATOM 710 C CA . LYS A 1 90 ? -7.924 -8.129 6.604 1.00 96.25 90 LYS A CA 1
ATOM 711 C C . LYS A 1 90 ? -6.700 -7.246 6.340 1.00 96.25 90 LYS A C 1
ATOM 713 O O . LYS A 1 90 ? -6.016 -7.459 5.340 1.00 96.25 90 LYS A O 1
ATOM 718 N N . VAL A 1 91 ? -6.396 -6.313 7.247 1.00 98.00 91 VAL A N 1
ATOM 719 C CA . VAL A 1 91 ? -5.234 -5.414 7.137 1.00 98.00 91 VAL A CA 1
ATOM 720 C C . VAL A 1 91 ? -3.932 -6.206 7.048 1.00 98.00 91 VAL A C 1
ATOM 722 O O . VAL A 1 91 ? -3.104 -5.921 6.186 1.00 98.00 91 VAL A O 1
ATOM 725 N N . GLU A 1 92 ? -3.756 -7.232 7.881 1.00 97.69 92 GLU A N 1
ATOM 726 C CA . GLU A 1 92 ? -2.568 -8.089 7.863 1.00 97.69 92 GLU A CA 1
ATOM 727 C C . GLU A 1 92 ? -2.387 -8.791 6.508 1.00 97.69 92 GLU A C 1
ATOM 729 O O . GLU A 1 92 ? -1.293 -8.778 5.934 1.00 97.69 92 GLU A O 1
ATOM 734 N N . SER A 1 93 ? -3.463 -9.364 5.963 1.00 97.00 93 SER A N 1
ATOM 735 C CA . SER A 1 93 ? -3.453 -10.037 4.661 1.00 97.00 93 SER A CA 1
ATOM 736 C C . SER A 1 93 ? -3.118 -9.074 3.514 1.00 97.00 93 SER A C 1
ATOM 738 O O . SER A 1 93 ? -2.249 -9.367 2.681 1.00 97.00 93 SER A O 1
ATOM 740 N N . GLU A 1 94 ? -3.773 -7.911 3.472 1.00 96.38 94 GLU A N 1
ATOM 741 C 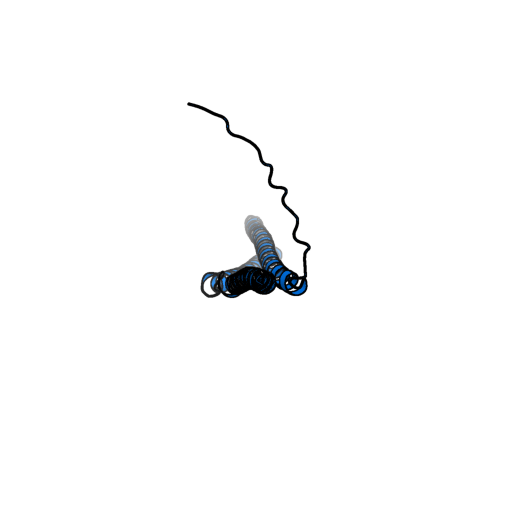CA . GLU A 1 94 ? -3.577 -6.909 2.420 1.00 96.38 94 GLU A CA 1
ATOM 742 C C . GLU A 1 94 ? -2.174 -6.292 2.478 1.00 96.38 94 GLU A C 1
ATOM 744 O O . GLU A 1 94 ? -1.482 -6.232 1.454 1.00 96.38 94 GLU A O 1
ATOM 749 N N . LEU A 1 95 ? -1.701 -5.927 3.673 1.00 97.19 95 LEU A N 1
ATOM 750 C CA . LEU A 1 95 ? -0.362 -5.375 3.871 1.00 97.19 95 LEU A CA 1
ATOM 751 C C . LEU A 1 95 ? 0.722 -6.401 3.522 1.00 97.19 95 LEU A C 1
ATOM 753 O O . LEU A 1 95 ? 1.686 -6.073 2.830 1.00 97.19 95 LEU A O 1
ATOM 757 N N . SER A 1 96 ? 0.532 -7.671 3.890 1.00 96.19 96 SER A N 1
ATOM 758 C CA . SER A 1 96 ? 1.419 -8.767 3.476 1.00 96.19 96 SER A CA 1
ATOM 759 C C . SER A 1 96 ? 1.447 -8.949 1.955 1.00 96.19 96 SER A C 1
ATOM 761 O O . SER A 1 96 ? 2.464 -9.351 1.384 1.00 96.19 96 SER A O 1
ATOM 763 N N . GLY A 1 97 ? 0.338 -8.670 1.266 1.00 93.62 97 GLY A N 1
ATOM 764 C CA . GLY A 1 97 ? 0.285 -8.600 -0.194 1.00 93.62 97 GLY A CA 1
ATOM 765 C C . GLY A 1 97 ? 1.146 -7.467 -0.762 1.00 93.62 97 GLY A C 1
ATOM 766 O O . GLY A 1 97 ? 1.913 -7.693 -1.700 1.00 93.62 97 GLY A O 1
ATOM 767 N N . GLN A 1 98 ? 1.070 -6.273 -0.169 1.00 94.00 98 GLN A N 1
ATOM 768 C CA . GLN A 1 98 ? 1.881 -5.119 -0.576 1.00 94.00 98 GLN A CA 1
ATOM 769 C C . GLN A 1 98 ? 3.374 -5.337 -0.311 1.00 94.00 98 GLN A C 1
ATOM 771 O O . GLN A 1 98 ? 4.192 -5.038 -1.178 1.00 94.00 98 GLN A O 1
ATOM 776 N N . ILE A 1 99 ? 3.735 -5.933 0.831 1.00 92.50 99 ILE A N 1
ATOM 777 C CA . ILE A 1 99 ? 5.123 -6.299 1.148 1.00 92.50 99 ILE A CA 1
ATOM 778 C C . ILE A 1 99 ? 5.656 -7.292 0.116 1.00 92.50 99 ILE A C 1
ATOM 780 O O . ILE A 1 99 ? 6.718 -7.055 -0.448 1.00 92.50 99 ILE A O 1
ATOM 784 N N . ARG A 1 100 ? 4.910 -8.361 -0.200 1.00 89.19 100 ARG A N 1
ATOM 785 C CA . ARG A 1 100 ? 5.312 -9.330 -1.237 1.00 89.19 100 ARG A CA 1
ATOM 786 C C . ARG A 1 100 ? 5.535 -8.667 -2.593 1.00 89.19 100 ARG A C 1
ATOM 788 O O . ARG A 1 100 ? 6.521 -8.975 -3.260 1.00 89.19 100 ARG A O 1
ATOM 795 N N . TYR A 1 101 ? 4.651 -7.751 -2.987 1.00 86.69 101 TYR A N 1
ATOM 796 C CA . TYR A 1 101 ? 4.819 -6.977 -4.215 1.00 86.69 101 TYR A CA 1
ATOM 797 C C . TYR A 1 101 ? 6.090 -6.124 -4.172 1.00 86.69 101 TYR A C 1
ATOM 799 O O . TYR A 1 101 ? 6.901 -6.210 -5.091 1.00 86.69 101 TYR A O 1
ATOM 807 N N . LEU A 1 102 ? 6.296 -5.353 -3.098 1.00 85.12 102 LEU A N 1
ATOM 808 C CA . LEU A 1 102 ? 7.495 -4.538 -2.910 1.00 85.12 102 LEU A CA 1
ATOM 809 C C . LEU A 1 102 ? 8.760 -5.389 -2.947 1.00 85.12 102 LEU A C 1
ATOM 811 O O . LEU A 1 102 ? 9.703 -5.020 -3.633 1.00 85.12 102 LEU A O 1
ATOM 815 N N . THR A 1 103 ? 8.770 -6.550 -2.293 1.00 84.38 103 THR A N 1
ATOM 816 C CA . THR A 1 103 ? 9.873 -7.506 -2.390 1.00 84.38 103 THR A CA 1
ATOM 817 C C . THR A 1 103 ? 10.099 -7.919 -3.841 1.00 84.38 103 THR A C 1
ATOM 819 O O . THR A 1 103 ? 11.212 -7.780 -4.322 1.00 84.38 103 THR A O 1
ATOM 822 N N . GLN A 1 104 ? 9.066 -8.339 -4.578 1.00 79.62 104 GLN A N 1
ATOM 823 C CA . GLN A 1 104 ? 9.202 -8.768 -5.974 1.00 79.62 104 GLN A CA 1
ATOM 824 C C . GLN A 1 104 ? 9.787 -7.677 -6.885 1.00 79.62 104 GLN A C 1
ATOM 826 O O . GLN A 1 104 ? 10.633 -7.967 -7.735 1.00 79.62 104 GLN A O 1
ATOM 831 N N . VAL A 1 105 ? 9.353 -6.425 -6.720 1.00 73.94 105 VAL A N 1
ATOM 832 C CA . VAL A 1 105 ? 9.845 -5.310 -7.544 1.00 73.94 105 VAL A CA 1
ATOM 833 C C . VAL A 1 105 ? 11.187 -4.756 -7.058 1.00 73.94 105 VAL A C 1
ATOM 835 O O . VAL A 1 105 ? 11.949 -4.251 -7.876 1.00 73.94 105 VAL A O 1
ATOM 838 N N . ALA A 1 106 ? 11.510 -4.890 -5.766 1.00 69.44 106 ALA A N 1
ATOM 839 C CA . ALA A 1 106 ? 12.768 -4.429 -5.178 1.00 69.44 106 ALA A CA 1
ATOM 840 C C . ALA A 1 106 ? 13.912 -5.450 -5.291 1.00 69.44 106 ALA A C 1
ATOM 842 O O . ALA A 1 106 ? 15.071 -5.045 -5.318 1.00 69.44 106 ALA A O 1
ATOM 843 N N . THR A 1 107 ? 13.622 -6.757 -5.356 1.00 66.94 107 THR A N 1
ATOM 844 C CA . THR A 1 107 ? 14.649 -7.818 -5.357 1.00 66.94 107 THR A CA 1
ATOM 845 C C . THR A 1 107 ? 14.833 -8.532 -6.695 1.00 66.94 107 THR A C 1
ATOM 847 O O . THR A 1 107 ? 15.810 -9.263 -6.836 1.00 66.94 107 THR A O 1
ATOM 850 N N . GLY A 1 108 ? 13.949 -8.347 -7.686 1.00 49.66 108 GLY A N 1
ATOM 851 C CA . GLY A 1 108 ? 13.960 -9.230 -8.861 1.00 49.66 108 GLY A CA 1
ATOM 852 C C . GLY A 1 108 ? 13.446 -8.682 -10.187 1.00 49.66 108 GLY A C 1
ATOM 853 O O . GLY A 1 108 ? 13.377 -9.446 -11.148 1.00 49.66 108 GLY A O 1
ATOM 854 N N . GLN A 1 109 ? 13.115 -7.397 -10.302 1.00 45.12 109 GLN A N 1
ATOM 855 C CA . GLN A 1 109 ? 12.943 -6.782 -11.617 1.00 45.12 109 GLN A CA 1
ATOM 856 C C . GLN A 1 109 ? 14.105 -5.825 -11.856 1.00 45.12 109 GLN A C 1
ATOM 858 O O . GLN A 1 109 ? 14.296 -4.894 -11.067 1.00 45.12 109 GLN A O 1
ATOM 863 N N . PRO A 1 110 ? 14.888 -6.008 -12.933 1.00 45.59 110 PRO A N 1
ATOM 864 C CA . PRO A 1 110 ? 15.747 -4.943 -13.391 1.00 45.59 110 PRO A CA 1
ATOM 865 C C . PRO A 1 110 ? 14.806 -3.799 -13.783 1.00 45.59 110 PRO A C 1
ATOM 867 O O . PRO A 1 110 ? 14.221 -3.782 -14.862 1.00 45.59 110 PRO A O 1
ATOM 870 N N . HIS A 1 111 ? 14.661 -2.819 -12.896 1.00 48.75 111 HIS A N 1
ATOM 871 C CA . HIS A 1 111 ? 14.059 -1.515 -13.185 1.00 48.75 111 HIS A CA 1
ATOM 872 C C . HIS A 1 111 ? 14.837 -0.782 -14.303 1.00 48.75 111 HIS A C 1
ATOM 874 O O . HIS A 1 111 ? 14.403 0.245 -14.817 1.00 48.75 111 HIS A O 1
ATOM 880 N N . GLU A 1 112 ? 15.932 -1.399 -14.761 1.00 46.56 112 GLU A N 1
ATOM 881 C CA . GLU A 1 112 ? 16.776 -1.048 -15.894 1.00 46.56 112 GLU A CA 1
ATOM 882 C C . GLU A 1 112 ? 16.762 -2.096 -17.045 1.00 46.56 112 GLU A C 1
ATOM 884 O O . GLU A 1 112 ? 17.477 -1.950 -18.031 1.00 46.56 112 GLU A O 1
ATOM 889 N N . GLY A 1 113 ? 15.964 -3.169 -16.984 1.00 48.22 113 GLY A N 1
ATOM 890 C CA . GLY A 1 113 ? 16.103 -4.306 -17.915 1.00 48.22 113 GLY A CA 1
ATOM 891 C C . GLY A 1 113 ? 15.115 -4.348 -19.076 1.00 48.22 113 GLY A C 1
ATOM 892 O O . GLY A 1 113 ? 15.475 -4.799 -20.154 1.00 48.22 113 GLY A O 1
ATOM 893 N N . SER A 1 114 ? 13.888 -3.851 -18.912 1.00 50.50 114 SER A N 1
ATOM 894 C CA . SER A 1 114 ? 12.897 -3.841 -20.004 1.00 50.50 114 SER A CA 1
ATOM 895 C C . SER A 1 114 ? 12.765 -2.462 -20.649 1.00 50.50 114 SER A C 1
ATOM 897 O O . SER A 1 114 ? 12.920 -2.322 -21.858 1.00 50.50 114 SER A O 1
ATOM 899 N N . SER A 1 115 ? 12.560 -1.414 -19.845 1.00 54.75 115 SER A N 1
ATOM 900 C CA . SER A 1 115 ? 12.400 -0.044 -20.356 1.00 54.75 115 SER A CA 1
ATOM 901 C C . SER A 1 115 ? 13.726 0.636 -20.694 1.00 54.75 115 SER A C 1
ATOM 903 O O . SER A 1 115 ? 13.805 1.328 -21.706 1.00 54.75 115 SER A O 1
ATOM 905 N N . TYR A 1 116 ? 14.779 0.457 -19.886 1.00 59.25 116 TYR A N 1
ATOM 906 C CA . TYR A 1 116 ? 16.088 1.031 -20.216 1.00 59.25 116 TYR A CA 1
ATOM 907 C C . TYR A 1 116 ? 16.752 0.282 -21.372 1.00 59.25 116 TYR A C 1
ATOM 909 O O . TYR A 1 116 ? 17.248 0.958 -22.265 1.00 59.25 116 TYR A O 1
ATOM 917 N N . SER A 1 117 ? 16.667 -1.056 -21.438 1.00 57.06 117 SER A N 1
ATOM 918 C CA . SER A 1 117 ? 17.115 -1.804 -22.626 1.00 57.06 117 SER A CA 1
ATOM 919 C C . SER A 1 117 ? 16.398 -1.317 -23.883 1.00 57.06 117 SER A C 1
ATOM 921 O O . SER A 1 117 ? 17.065 -0.846 -24.793 1.00 57.06 117 SER A O 1
ATOM 923 N N . ALA A 1 118 ? 15.059 -1.274 -23.905 1.00 65.31 118 ALA A N 1
ATOM 924 C CA . ALA A 1 118 ? 14.316 -0.800 -25.079 1.00 65.31 118 ALA A CA 1
ATOM 925 C C . ALA A 1 118 ? 14.651 0.656 -25.459 1.00 65.31 118 ALA A C 1
ATOM 927 O O . ALA A 1 118 ? 14.838 0.976 -26.634 1.00 65.31 118 ALA A O 1
ATOM 928 N N . ARG A 1 119 ? 14.788 1.555 -24.471 1.00 67.75 119 ARG A N 1
ATOM 929 C CA . ARG A 1 119 ? 15.228 2.941 -24.707 1.00 67.75 119 ARG A CA 1
ATOM 930 C C . ARG A 1 119 ? 16.655 3.011 -25.238 1.00 67.75 119 ARG A C 1
ATOM 932 O O . ARG A 1 119 ? 16.938 3.832 -26.106 1.00 67.75 119 ARG A O 1
ATOM 939 N N . LYS A 1 120 ? 17.557 2.191 -24.705 1.00 73.19 120 LYS A N 1
ATOM 940 C CA . LYS A 1 120 ? 18.961 2.141 -25.103 1.00 73.19 120 LYS A CA 1
ATOM 941 C C . LYS A 1 120 ? 19.097 1.558 -26.502 1.00 73.19 120 LYS A C 1
ATOM 943 O O . LYS A 1 120 ? 19.838 2.125 -27.295 1.00 73.19 120 LYS A O 1
ATOM 948 N N . ASP A 1 121 ? 18.348 0.513 -26.824 1.00 72.56 121 ASP A N 1
ATOM 949 C CA . ASP A 1 121 ? 18.300 -0.109 -28.145 1.00 72.56 121 ASP A CA 1
ATOM 950 C C . ASP A 1 121 ? 17.758 0.872 -29.186 1.00 72.56 121 ASP A C 1
ATOM 952 O O . ASP A 1 121 ? 18.382 1.061 -30.230 1.00 72.56 121 ASP A O 1
ATOM 956 N N . CYS A 1 122 ? 16.683 1.598 -28.864 1.00 74.06 122 CYS A N 1
ATOM 957 C CA . CYS A 1 122 ? 16.168 2.683 -29.701 1.00 74.06 122 CYS A CA 1
ATOM 958 C C . CYS A 1 122 ? 17.201 3.809 -29.881 1.00 74.06 122 CYS A C 1
ATOM 960 O O . CYS A 1 122 ? 17.492 4.217 -31.005 1.00 74.06 122 CYS A O 1
ATOM 962 N N . GLN A 1 123 ? 17.847 4.260 -28.800 1.00 78.56 123 GLN A N 1
ATOM 963 C CA . GLN A 1 123 ? 18.907 5.269 -28.880 1.00 78.56 123 GLN A CA 1
ATOM 964 C C . GLN A 1 123 ? 20.088 4.799 -29.743 1.00 78.56 123 GLN A C 1
ATOM 966 O O . GLN A 1 123 ? 20.652 5.573 -30.513 1.00 78.56 123 GLN A O 1
ATOM 971 N N . MET A 1 124 ? 20.475 3.529 -29.629 1.00 78.06 124 MET A N 1
ATOM 972 C CA . MET A 1 124 ? 21.539 2.934 -30.435 1.00 78.06 124 MET A CA 1
ATOM 973 C C . MET A 1 124 ? 21.127 2.808 -31.905 1.00 78.06 124 MET A C 1
ATOM 975 O O . MET A 1 124 ? 21.958 3.041 -32.782 1.00 78.06 124 MET A O 1
ATOM 979 N N . ALA A 1 125 ? 19.863 2.484 -32.190 1.00 81.06 125 ALA A N 1
ATOM 980 C CA . ALA 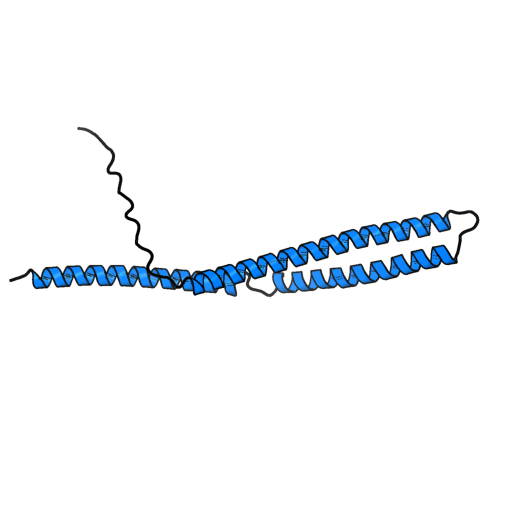A 1 125 ? 19.319 2.462 -33.544 1.00 81.06 125 ALA A CA 1
ATOM 981 C C . ALA A 1 125 ? 19.331 3.861 -34.180 1.00 81.06 125 ALA A C 1
ATOM 983 O O . ALA A 1 125 ? 19.802 4.002 -35.307 1.00 81.06 125 ALA A O 1
ATOM 984 N N . LEU A 1 126 ? 18.930 4.901 -33.440 1.00 78.88 126 LEU A N 1
ATOM 985 C CA . LEU A 1 126 ? 19.019 6.296 -33.892 1.00 78.88 126 LEU A CA 1
ATOM 986 C C . LEU A 1 126 ? 20.461 6.696 -34.214 1.00 78.88 126 LEU A C 1
ATOM 988 O O . LEU A 1 126 ? 20.735 7.171 -35.313 1.00 78.88 126 LEU A O 1
ATOM 992 N N . ASN A 1 127 ? 21.406 6.394 -33.319 1.00 81.25 127 ASN A N 1
ATOM 993 C CA . ASN A 1 127 ? 22.822 6.680 -33.554 1.00 81.25 127 ASN A CA 1
ATOM 994 C C . ASN A 1 127 ? 23.354 5.981 -34.825 1.00 81.25 127 ASN A C 1
ATOM 996 O O . ASN A 1 127 ? 24.178 6.544 -35.546 1.00 81.25 127 ASN A O 1
ATOM 1000 N N . ARG A 1 128 ? 22.893 4.753 -35.115 1.00 85.88 128 ARG A N 1
ATOM 1001 C CA . ARG A 1 128 ? 23.251 4.024 -36.347 1.00 85.88 128 ARG A CA 1
ATOM 1002 C C . ARG A 1 128 ? 22.677 4.696 -37.594 1.00 85.88 128 ARG A C 1
ATOM 1004 O O . ARG A 1 128 ? 23.384 4.791 -38.594 1.00 85.88 128 ARG A O 1
ATOM 1011 N N . VAL A 1 129 ? 21.431 5.166 -37.539 1.00 88.88 129 VAL A N 1
ATOM 1012 C CA . VAL A 1 129 ? 20.789 5.893 -38.647 1.00 88.88 129 VAL A CA 1
ATOM 1013 C C . VAL A 1 129 ? 21.506 7.215 -38.916 1.00 88.88 129 VAL A C 1
ATOM 1015 O O . VAL A 1 129 ? 21.826 7.504 -40.068 1.00 88.88 129 VAL A O 1
ATOM 1018 N N . ASP A 1 130 ? 21.837 7.976 -37.873 1.00 87.81 1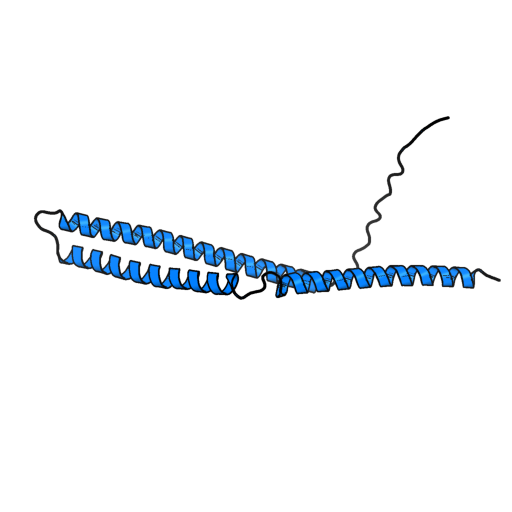30 ASP A N 1
ATOM 1019 C CA . ASP A 1 130 ? 22.594 9.225 -38.006 1.00 87.81 130 ASP A CA 1
ATOM 1020 C C . ASP A 1 130 ? 23.966 8.984 -38.639 1.00 87.81 130 ASP A C 1
ATOM 1022 O O . ASP A 1 130 ? 24.371 9.697 -39.560 1.00 87.81 130 ASP A O 1
ATOM 1026 N N . TYR A 1 131 ? 24.662 7.929 -38.208 1.00 87.19 131 TYR A N 1
ATOM 1027 C CA . TYR A 1 131 ? 25.939 7.542 -38.796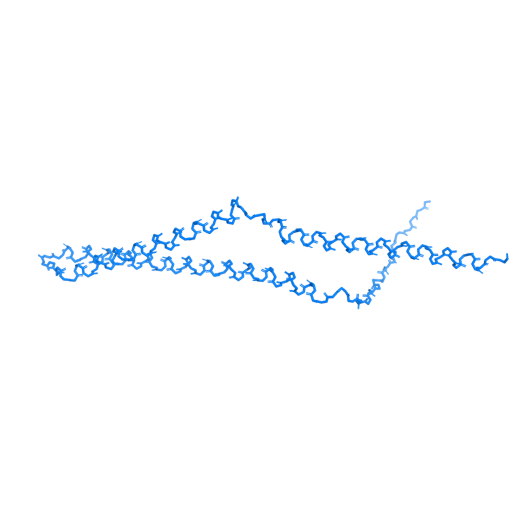 1.00 87.19 131 TYR A CA 1
ATOM 1028 C C . TYR A 1 131 ? 25.807 7.172 -40.280 1.00 87.19 131 TYR A C 1
ATOM 1030 O O . TYR A 1 131 ? 26.576 7.661 -41.111 1.00 87.19 131 TYR A O 1
ATOM 1038 N N . ALA A 1 132 ? 24.811 6.354 -40.635 1.00 92.75 132 ALA A N 1
ATOM 1039 C CA . ALA A 1 132 ? 24.546 5.985 -42.023 1.00 92.75 132 ALA A CA 1
ATOM 1040 C C . ALA A 1 132 ? 24.224 7.217 -42.883 1.00 92.75 132 ALA A C 1
ATOM 1042 O O . ALA A 1 132 ? 24.747 7.353 -43.988 1.00 92.75 132 ALA A O 1
ATOM 1043 N N . ARG A 1 133 ? 23.435 8.159 -42.356 1.00 92.81 133 ARG A N 1
ATOM 1044 C CA . ARG A 1 133 ? 23.108 9.421 -43.030 1.00 92.81 133 ARG A CA 1
ATOM 1045 C C . ARG A 1 133 ? 24.353 10.259 -43.313 1.00 92.81 133 ARG A C 1
ATOM 1047 O O . ARG A 1 133 ? 24.497 10.769 -44.422 1.00 92.81 133 ARG A O 1
ATOM 1054 N N . VAL A 1 134 ? 25.261 10.384 -42.342 1.00 94.06 134 VAL A N 1
ATOM 1055 C CA . VAL A 1 134 ? 26.538 11.094 -42.529 1.00 94.06 134 VAL A CA 1
ATOM 1056 C C . VAL A 1 134 ? 27.361 10.434 -43.633 1.00 94.06 134 VAL A C 1
ATOM 1058 O O . VAL A 1 134 ? 27.833 11.127 -44.534 1.00 94.06 134 VAL A O 1
ATOM 1061 N N . LYS A 1 135 ? 27.477 9.101 -43.616 1.00 94.75 135 LYS A N 1
ATOM 1062 C CA . LYS A 1 135 ? 28.245 8.352 -44.619 1.00 94.75 135 LYS A CA 1
ATOM 1063 C C . LYS A 1 135 ? 27.663 8.432 -46.023 1.00 94.75 135 LYS A C 1
ATOM 1065 O O . LYS A 1 135 ? 28.417 8.616 -46.975 1.00 94.75 135 LYS A O 1
ATOM 1070 N N . LEU A 1 136 ? 26.342 8.375 -46.161 1.00 94.31 136 LEU A N 1
ATOM 1071 C CA . LEU A 1 136 ? 25.681 8.589 -47.448 1.00 94.31 136 LEU A CA 1
ATOM 1072 C C . LEU A 1 136 ? 25.890 10.018 -47.965 1.00 94.31 136 LEU A C 1
ATOM 1074 O O . LEU A 1 136 ? 26.132 10.205 -49.152 1.00 94.31 136 LEU A O 1
ATOM 1078 N N . GLY A 1 137 ? 25.863 11.019 -47.081 1.00 94.69 137 GLY A N 1
ATOM 1079 C CA . GLY A 1 137 ? 26.164 12.403 -47.452 1.00 94.69 137 GLY A CA 1
ATOM 1080 C C . GLY A 1 137 ? 27.618 12.612 -47.891 1.00 94.69 137 GLY A C 1
ATOM 1081 O O . GLY A 1 137 ? 27.874 13.376 -48.816 1.00 94.69 137 GLY A O 1
ATOM 1082 N N . GLU A 1 138 ? 28.577 11.932 -47.256 1.00 95.12 138 GLU A N 1
ATOM 1083 C CA . GLU A 1 138 ? 29.977 11.908 -47.705 1.00 95.12 138 GLU A CA 1
ATOM 1084 C C . GLU A 1 138 ? 30.104 11.282 -49.097 1.00 95.12 138 GLU A C 1
ATOM 1086 O O . GLU A 1 138 ? 30.703 11.895 -49.978 1.00 95.12 138 GLU A O 1
ATOM 1091 N N . LEU A 1 139 ? 29.479 10.121 -49.313 1.00 93.81 139 LEU A N 1
ATOM 1092 C CA . LEU A 1 139 ? 29.500 9.428 -50.599 1.00 93.81 139 LEU A CA 1
ATOM 1093 C C . LEU A 1 139 ? 28.873 10.265 -51.720 1.00 93.81 139 LEU A C 1
ATOM 1095 O O . LEU A 1 139 ? 29.463 10.364 -52.789 1.00 93.81 139 LEU A O 1
ATOM 1099 N N . SER A 1 140 ? 27.722 10.900 -51.468 1.00 95.00 140 SER A N 1
ATOM 1100 C CA . SER A 1 140 ? 27.053 11.773 -52.447 1.00 95.00 140 SER A CA 1
ATOM 1101 C C . SER A 1 140 ? 27.988 12.877 -52.931 1.00 95.00 140 SER A C 1
ATOM 1103 O O . SER A 1 140 ? 28.157 13.055 -54.133 1.00 95.00 140 SER A O 1
ATOM 1105 N N . ARG A 1 141 ? 28.677 13.550 -51.998 1.00 93.88 141 ARG A N 1
ATOM 1106 C CA . ARG A 1 141 ? 29.656 14.595 -52.331 1.00 93.88 141 ARG A CA 1
ATOM 1107 C C . ARG A 1 141 ? 30.826 14.052 -53.145 1.00 93.88 141 ARG A C 1
ATOM 1109 O O . ARG A 1 141 ? 31.280 14.710 -54.072 1.00 93.88 141 ARG A O 1
ATOM 1116 N N . THR A 1 142 ? 31.327 12.863 -52.817 1.00 92.81 142 THR A N 1
ATOM 1117 C CA . THR A 1 142 ? 32.400 12.231 -53.596 1.00 92.81 142 THR A CA 1
ATOM 1118 C C . THR A 1 142 ? 31.934 11.874 -55.007 1.00 92.81 142 THR A C 1
ATOM 1120 O O . THR A 1 142 ? 32.671 12.105 -55.960 1.00 92.81 142 THR A O 1
ATOM 1123 N N . CYS A 1 143 ? 30.717 11.352 -55.168 1.00 91.50 143 CYS A N 1
ATOM 1124 C CA . CYS A 1 143 ? 30.146 11.073 -56.484 1.00 91.50 143 CYS A CA 1
ATOM 1125 C C . CYS A 1 143 ? 29.996 12.351 -57.318 1.00 91.50 143 CYS A C 1
ATOM 1127 O O . CYS A 1 143 ? 30.390 12.349 -58.479 1.00 91.50 143 CYS A O 1
ATOM 1129 N N . GLU A 1 144 ? 29.497 13.440 -56.729 1.00 92.25 144 GLU A N 1
ATOM 1130 C CA . GLU A 1 144 ? 29.415 14.755 -57.383 1.00 92.25 144 GLU A CA 1
ATOM 1131 C C . GLU A 1 144 ? 30.801 15.236 -57.844 1.00 92.25 144 GLU A C 1
ATOM 1133 O O . GLU A 1 144 ? 30.980 15.569 -59.010 1.00 92.25 144 GLU A O 1
ATOM 1138 N N . GLN A 1 145 ? 31.818 15.151 -56.982 1.00 89.25 145 GLN A N 1
ATOM 1139 C CA . GLN A 1 145 ? 33.198 15.534 -57.318 1.00 89.25 145 GLN A CA 1
ATOM 1140 C C . GLN A 1 145 ? 33.842 14.677 -58.415 1.00 89.25 145 GLN A C 1
ATOM 1142 O O . GLN A 1 145 ? 34.727 15.158 -59.121 1.00 89.25 145 GLN A O 1
ATOM 1147 N N . ILE A 1 146 ? 33.462 13.402 -58.527 1.00 88.25 146 ILE A N 1
ATOM 1148 C CA . ILE A 1 146 ? 33.928 12.513 -59.599 1.00 88.25 146 ILE A CA 1
ATOM 1149 C C . ILE A 1 146 ? 33.223 12.857 -60.913 1.00 88.25 146 ILE A C 1
ATOM 1151 O O . ILE A 1 146 ? 33.857 12.842 -61.961 1.00 88.25 146 ILE A O 1
ATOM 1155 N N . LEU A 1 147 ? 31.930 13.183 -60.864 1.00 80.25 147 LEU A N 1
ATOM 1156 C CA . LEU A 1 147 ? 31.150 13.570 -62.042 1.00 80.25 147 LEU A CA 1
ATOM 1157 C C . LEU A 1 147 ? 31.535 14.959 -62.579 1.00 80.25 147 LEU A C 1
ATOM 1159 O O . LEU A 1 147 ? 31.365 15.215 -63.767 1.00 80.25 147 LEU A O 1
ATOM 1163 N N . GLU A 1 148 ? 32.056 15.842 -61.725 1.00 75.62 148 GLU A N 1
ATOM 1164 C CA . GLU A 1 148 ? 32.555 17.174 -62.097 1.00 75.62 148 GLU A CA 1
ATOM 1165 C C . GLU A 1 148 ? 34.018 17.177 -62.594 1.00 75.62 148 GLU A C 1
ATOM 1167 O O . GLU A 1 148 ? 34.508 18.220 -63.033 1.00 75.62 148 GLU A O 1
ATOM 1172 N N . GLN A 1 149 ? 34.725 16.039 -62.556 1.00 58.47 149 GLN A N 1
ATOM 1173 C CA . GLN A 1 149 ? 36.066 15.903 -63.140 1.00 58.47 149 GLN A CA 1
ATOM 1174 C C . GLN A 1 149 ? 35.970 15.527 -64.636 1.00 58.47 149 GLN A C 1
ATOM 1176 O O . GLN A 1 149 ? 35.355 14.507 -64.946 1.00 58.47 149 GLN A O 1
ATOM 1181 N N . PRO A 1 150 ? 36.541 16.330 -65.560 1.00 55.94 150 PRO A N 1
ATOM 1182 C CA . PRO A 1 150 ? 36.545 16.050 -67.000 1.00 55.94 150 PRO A CA 1
ATOM 1183 C C . PRO A 1 150 ? 37.471 14.897 -67.409 1.00 55.94 150 PRO A C 1
ATOM 1185 O O . PRO A 1 150 ? 38.499 14.678 -66.726 1.00 55.94 150 PRO A O 1
#